Protein AF-A0A8X6RRA2-F1 (afdb_monomer)

Nearest PDB structures (foldseek):
  2ly2-assembly1_A  TM=4.511E-01  e=9.198E+00  Mus musculus

Foldseek 3Di:
DDDDPCDDPPDQPPPVPDPPPPPDDDDPPPPPDDPDDDDDDPDDPVLLVVLQVVCVVPVPDQLVNSQVVSCVVPVDHDDSVSSVVSCVVVVHDDDDDDDDDDDDPVNVVVVSVVCVVCVPPDPVNVVVVVVVVVPDDDDDDDDDDDD

Solvent-accessible surface area (backbone atoms only — not comparable to full-atom values): 10045 Å² total; per-residue (Å²): 141,81,80,89,81,79,76,73,99,77,82,85,84,51,92,86,79,61,84,77,82,86,70,90,82,69,87,77,66,81,72,74,69,74,90,70,95,66,83,78,72,91,68,51,77,66,54,48,50,49,56,43,49,56,40,64,78,39,77,84,62,47,48,57,57,51,29,54,54,42,25,74,74,67,75,47,90,57,56,45,71,56,45,49,51,49,30,46,74,69,73,48,73,94,76,83,82,83,89,70,84,85,74,53,73,68,57,52,52,52,52,53,51,51,51,62,78,49,66,81,60,48,75,67,53,52,50,50,58,53,57,62,70,67,74,70,82,85,89,81,96,81,88,86,83,85,128

Organism: Trichonephila clavipes (NCBI:txid2585209)

Structure (mmCIF, N/CA/C/O backbone):
data_AF-A0A8X6RRA2-F1
#
_entry.id   AF-A0A8X6RRA2-F1
#
loop_
_atom_site.group_PDB
_atom_site.id
_atom_site.type_symbol
_atom_site.label_atom_id
_atom_site.label_alt_id
_atom_site.label_comp_id
_atom_site.label_asym_id
_atom_site.label_entity_id
_atom_site.label_seq_id
_atom_site.pdbx_PDB_ins_code
_atom_site.Cartn_x
_atom_site.Cartn_y
_atom_site.Cartn_z
_atom_site.occupancy
_atom_site.B_iso_or_equiv
_atom_site.auth_seq_id
_atom_site.auth_comp_id
_atom_site.auth_asym_id
_atom_site.auth_atom_id
_atom_site.pdbx_PDB_model_num
ATOM 1 N N . MET A 1 1 ? -4.719 -26.609 -39.376 1.00 29.41 1 MET A N 1
ATOM 2 C CA . MET A 1 1 ? -3.386 -27.203 -39.524 1.00 29.41 1 MET A CA 1
ATOM 3 C C . MET A 1 1 ? -2.403 -26.055 -39.668 1.00 29.41 1 MET A C 1
ATOM 5 O O . MET A 1 1 ? -2.374 -25.460 -40.732 1.00 29.41 1 MET A O 1
ATOM 9 N N . ASP A 1 2 ? -1.709 -25.557 -38.656 1.00 27.11 2 ASP A N 1
ATOM 10 C CA . ASP A 1 2 ? -1.641 -25.881 -37.235 1.00 27.11 2 ASP A CA 1
ATOM 11 C C . ASP A 1 2 ? -1.149 -24.632 -36.486 1.00 27.11 2 ASP A C 1
ATOM 13 O O . ASP A 1 2 ? -0.381 -23.835 -37.021 1.00 27.11 2 ASP A O 1
ATOM 17 N N . GLU A 1 3 ? -1.651 -24.510 -35.260 1.00 33.03 3 GLU A N 1
ATOM 18 C CA . GLU A 1 3 ? -1.027 -23.876 -34.096 1.00 33.03 3 GLU A CA 1
ATOM 19 C C . GLU A 1 3 ? -0.750 -22.361 -34.112 1.00 33.03 3 GLU A C 1
ATOM 21 O O . GLU A 1 3 ? 0.357 -21.866 -34.329 1.00 33.03 3 GLU A O 1
ATOM 26 N N . GLU A 1 4 ? -1.796 -21.617 -33.733 1.00 32.62 4 GLU A N 1
ATOM 27 C CA . GLU A 1 4 ? -1.675 -20.329 -33.054 1.00 32.62 4 GLU A CA 1
ATOM 28 C C . GLU A 1 4 ? -0.715 -20.421 -31.850 1.00 32.62 4 GLU A C 1
ATOM 30 O O . GLU A 1 4 ? -1.103 -20.806 -30.749 1.00 32.62 4 GLU A O 1
ATOM 35 N N . ALA A 1 5 ? 0.517 -19.949 -32.014 1.00 36.66 5 ALA A N 1
ATOM 36 C CA . ALA A 1 5 ? 1.316 -19.435 -30.904 1.00 36.66 5 ALA A CA 1
ATOM 37 C C . ALA A 1 5 ? 1.153 -17.908 -30.830 1.00 36.66 5 ALA A C 1
ATOM 39 O O . ALA A 1 5 ? 2.099 -17.141 -31.001 1.00 36.66 5 ALA A O 1
ATOM 40 N N . ASN A 1 6 ? -0.084 -17.453 -30.608 1.00 31.33 6 ASN A N 1
ATOM 41 C CA . ASN A 1 6 ? -0.396 -16.055 -30.322 1.00 31.33 6 ASN A CA 1
ATOM 42 C C . ASN A 1 6 ? 0.028 -15.733 -28.879 1.00 31.33 6 ASN A C 1
ATOM 44 O O . ASN A 1 6 ? -0.781 -15.758 -27.950 1.00 31.33 6 ASN A O 1
ATOM 48 N N . PHE A 1 7 ? 1.321 -15.480 -28.674 1.00 33.88 7 PHE A N 1
ATOM 49 C CA . PHE A 1 7 ? 1.826 -14.958 -27.408 1.00 33.88 7 PHE A CA 1
ATOM 50 C C . PHE A 1 7 ? 1.385 -13.490 -27.255 1.00 33.88 7 PHE A C 1
ATOM 52 O O . PHE A 1 7 ? 1.768 -12.645 -28.068 1.00 33.88 7 PHE A O 1
ATOM 59 N N . PRO A 1 8 ? 0.581 -13.147 -26.233 1.00 33.59 8 PRO A N 1
ATOM 60 C CA . PRO A 1 8 ? 0.014 -11.815 -26.111 1.00 33.59 8 PRO A CA 1
ATOM 61 C C . PRO A 1 8 ? 1.075 -10.784 -25.710 1.00 33.59 8 PRO A C 1
ATOM 63 O O . PRO A 1 8 ? 1.991 -11.056 -24.934 1.00 33.59 8 PRO A O 1
ATOM 66 N N . ILE A 1 9 ? 0.869 -9.561 -26.206 1.00 33.84 9 ILE A N 1
ATOM 67 C CA . ILE A 1 9 ? 1.648 -8.315 -26.060 1.00 33.84 9 ILE A CA 1
ATOM 68 C C . ILE A 1 9 ? 1.672 -7.805 -24.593 1.00 33.84 9 ILE A C 1
ATOM 70 O O . ILE A 1 9 ? 1.383 -6.653 -24.284 1.00 33.84 9 ILE A O 1
ATOM 74 N N . ALA A 1 10 ? 2.003 -8.663 -23.629 1.00 29.88 10 ALA A N 1
ATOM 75 C CA . ALA A 1 10 ? 1.914 -8.381 -22.196 1.00 29.88 10 ALA A CA 1
ATOM 76 C C . ALA A 1 10 ? 3.208 -8.732 -21.446 1.00 29.88 10 ALA A C 1
ATOM 78 O O . ALA A 1 10 ? 3.167 -9.308 -20.365 1.00 29.88 10 ALA A O 1
ATOM 79 N N . ALA A 1 11 ? 4.369 -8.359 -21.986 1.00 31.20 11 ALA A N 1
ATOM 80 C CA . ALA A 1 11 ? 5.654 -8.607 -21.322 1.00 31.20 11 ALA A CA 1
ATOM 81 C C . ALA A 1 11 ? 6.535 -7.357 -21.147 1.00 31.20 11 ALA A C 1
ATOM 83 O O . ALA A 1 11 ? 7.734 -7.482 -20.924 1.00 31.20 11 ALA A O 1
ATOM 84 N N . SER A 1 12 ? 5.972 -6.137 -21.187 1.00 34.25 12 SER A N 1
ATOM 85 C CA . SER A 1 12 ? 6.768 -4.902 -21.020 1.00 34.25 12 SER A CA 1
ATOM 86 C C . SER A 1 12 ? 6.337 -3.965 -19.879 1.00 34.25 12 SER A C 1
ATOM 88 O O . SER A 1 12 ? 6.685 -2.783 -19.892 1.00 34.25 12 SER A O 1
ATOM 90 N N . VAL A 1 13 ? 5.610 -4.454 -18.863 1.00 39.44 13 VAL A N 1
ATOM 91 C CA . VAL A 1 13 ? 5.315 -3.664 -17.639 1.00 39.44 13 VAL A CA 1
ATOM 92 C C . VAL A 1 13 ? 5.439 -4.476 -16.335 1.00 39.44 13 VAL A C 1
ATOM 94 O O . VAL A 1 13 ? 5.082 -3.993 -15.263 1.00 39.44 13 VAL A O 1
ATOM 97 N N . LEU A 1 14 ? 5.936 -5.717 -16.373 1.00 36.91 14 LEU A N 1
ATOM 98 C CA . LEU A 1 14 ? 5.681 -6.676 -15.287 1.00 36.91 14 LEU A CA 1
ATOM 99 C C . LEU A 1 14 ? 6.918 -7.406 -14.755 1.00 36.91 14 LEU A C 1
ATOM 101 O O . LEU A 1 14 ? 6.815 -8.539 -14.318 1.00 36.91 14 LEU A O 1
ATOM 105 N N . TRP A 1 15 ? 8.053 -6.719 -14.642 1.00 37.44 15 TRP A N 1
ATOM 106 C CA . TRP A 1 15 ? 9.180 -7.202 -13.826 1.00 37.44 15 TRP A CA 1
ATOM 107 C C . TRP A 1 15 ? 9.454 -6.312 -12.614 1.00 37.44 15 TRP A C 1
ATOM 109 O O . TRP A 1 15 ? 10.585 -5.968 -12.302 1.00 37.44 15 TRP A O 1
ATOM 119 N N . ASN A 1 16 ? 8.371 -5.915 -11.937 1.00 39.22 16 ASN A N 1
ATOM 120 C CA . ASN A 1 16 ? 8.370 -5.573 -10.507 1.00 39.22 16 ASN A CA 1
ATOM 121 C C . ASN A 1 16 ? 6.987 -5.761 -9.846 1.00 39.22 16 ASN A C 1
ATOM 123 O O . ASN A 1 16 ? 6.696 -5.142 -8.826 1.00 39.22 16 ASN A O 1
ATOM 127 N N . ASN A 1 17 ? 6.115 -6.601 -10.424 1.00 38.16 17 ASN A N 1
ATOM 128 C CA . ASN A 1 17 ? 4.824 -6.968 -9.821 1.00 38.16 17 ASN A CA 1
ATOM 129 C C . ASN A 1 17 ? 4.216 -8.297 -10.325 1.00 38.16 17 ASN A C 1
ATOM 131 O O . ASN A 1 17 ? 3.062 -8.565 -10.006 1.00 38.16 17 ASN A O 1
ATOM 135 N N . LEU A 1 18 ? 4.954 -9.153 -11.042 1.00 37.53 18 LEU A N 1
ATOM 136 C CA . LEU A 1 18 ? 4.553 -10.548 -11.254 1.00 37.53 18 LEU A CA 1
ATOM 137 C C . LEU A 1 18 ? 5.706 -11.494 -10.947 1.00 37.53 18 LEU A C 1
ATOM 139 O O . LEU A 1 18 ? 6.446 -11.932 -11.813 1.00 37.53 18 LEU A O 1
ATOM 143 N N . TYR A 1 19 ? 5.801 -11.825 -9.670 1.00 32.50 19 TYR A N 1
ATOM 144 C CA . TYR A 1 19 ? 5.922 -13.221 -9.292 1.00 32.50 19 TYR A CA 1
ATOM 145 C C . TYR A 1 19 ? 4.717 -13.478 -8.383 1.00 32.50 19 TYR A C 1
ATOM 147 O O . TYR A 1 19 ? 4.720 -13.205 -7.180 1.00 32.50 19 TYR A O 1
ATOM 155 N N . ILE A 1 20 ? 3.597 -13.776 -9.043 1.00 41.09 20 ILE A N 1
ATOM 156 C CA . ILE A 1 20 ? 2.451 -14.431 -8.428 1.00 41.09 20 ILE A CA 1
ATOM 157 C C . ILE A 1 20 ? 2.890 -15.891 -8.341 1.00 41.09 20 ILE A C 1
ATOM 159 O O . ILE A 1 20 ? 2.854 -16.593 -9.345 1.00 41.09 20 ILE A O 1
ATOM 163 N N . ASP A 1 21 ? 3.362 -16.327 -7.174 1.00 32.97 21 ASP A N 1
ATOM 164 C CA . ASP A 1 21 ? 3.320 -17.751 -6.855 1.00 32.97 21 ASP A CA 1
ATOM 165 C C . ASP A 1 21 ? 1.846 -18.133 -6.708 1.00 32.97 21 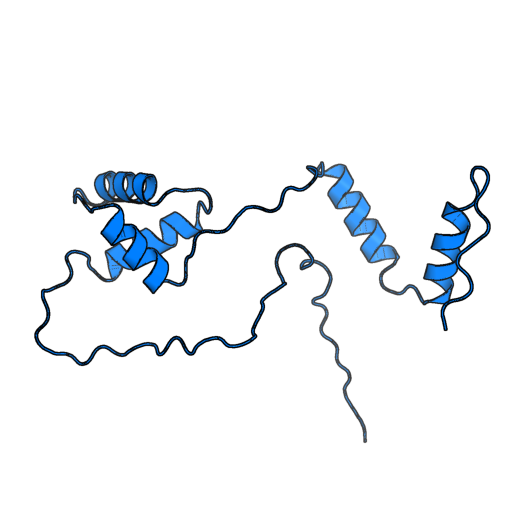ASP A C 1
ATOM 167 O O . ASP A 1 21 ? 1.255 -17.978 -5.638 1.00 32.97 21 ASP A O 1
ATOM 171 N N . ASP A 1 22 ? 1.258 -18.622 -7.795 1.00 39.34 22 ASP A N 1
ATOM 172 C CA . ASP A 1 22 ? 0.227 -19.647 -7.717 1.00 39.34 22 ASP A CA 1
ATOM 173 C C . ASP A 1 22 ? 0.939 -21.007 -7.667 1.00 39.34 22 ASP A C 1
ATOM 175 O O . ASP A 1 22 ? 1.020 -21.736 -8.650 1.00 39.34 22 ASP A O 1
ATOM 179 N N . VAL A 1 23 ? 1.458 -21.356 -6.486 1.00 36.81 23 VAL A N 1
ATOM 180 C CA . VAL A 1 23 ? 1.606 -22.754 -6.064 1.00 36.81 23 VAL A CA 1
ATOM 181 C C . VAL A 1 23 ? 0.906 -22.898 -4.715 1.00 36.81 23 VAL A C 1
ATOM 183 O O . VAL A 1 23 ? 1.416 -22.554 -3.651 1.00 36.81 23 VAL A O 1
ATOM 186 N N . LEU A 1 24 ? -0.339 -23.349 -4.830 1.00 45.88 24 LEU A N 1
ATOM 187 C CA . LEU A 1 24 ? -1.236 -23.919 -3.829 1.00 45.88 24 LEU A CA 1
ATOM 188 C C . LEU A 1 24 ? -0.580 -24.348 -2.501 1.00 45.88 24 LEU A C 1
ATOM 190 O O . LEU A 1 24 ? -0.003 -25.427 -2.404 1.00 45.88 24 LEU A O 1
ATOM 194 N N . CYS A 1 25 ? -0.822 -23.577 -1.438 1.00 34.06 25 CYS A N 1
ATOM 195 C CA . CYS A 1 25 ? -0.992 -24.101 -0.079 1.00 34.06 25 CYS A CA 1
ATOM 196 C C . CYS A 1 25 ? -1.697 -23.040 0.793 1.00 34.06 25 CYS A C 1
ATOM 198 O O . CYS A 1 25 ? -1.097 -22.054 1.204 1.00 34.06 25 CYS A O 1
ATOM 200 N N . GLY A 1 26 ? -2.990 -23.106 1.081 1.00 29.81 26 GLY A N 1
ATOM 201 C CA . GLY A 1 26 ? -4.001 -24.061 0.668 1.00 29.81 26 GLY A CA 1
ATOM 202 C C . GLY A 1 26 ? -5.249 -23.320 0.217 1.00 29.81 26 GLY A C 1
ATOM 203 O O . GLY A 1 26 ? -5.333 -22.095 0.326 1.00 29.81 26 GLY A O 1
ATOM 204 N N . ALA A 1 27 ? -6.203 -24.076 -0.315 1.00 37.12 27 ALA A N 1
ATOM 205 C CA . ALA A 1 27 ? -7.525 -23.592 -0.659 1.00 37.12 27 ALA A CA 1
ATOM 206 C C . ALA A 1 27 ? -8.028 -22.624 0.422 1.00 37.12 27 ALA A C 1
ATOM 208 O O . ALA A 1 27 ? -8.413 -23.034 1.517 1.00 37.12 27 ALA A O 1
ATOM 209 N N . ALA A 1 28 ? -8.045 -21.327 0.110 1.00 41.34 28 ALA A N 1
ATOM 210 C CA . ALA A 1 28 ? -8.961 -20.426 0.768 1.00 41.34 28 ALA A CA 1
ATOM 211 C C . ALA A 1 28 ? -10.330 -20.858 0.260 1.00 41.34 28 ALA A C 1
ATOM 213 O O . ALA A 1 28 ? -10.878 -20.291 -0.684 1.00 41.34 28 ALA A O 1
ATOM 214 N N . THR A 1 29 ? -10.876 -21.911 0.869 1.00 43.19 29 THR A N 1
ATOM 215 C CA . THR A 1 29 ? -12.313 -22.054 0.943 1.00 43.19 29 THR A CA 1
ATOM 216 C C . THR A 1 29 ? -12.792 -20.673 1.358 1.00 43.19 29 THR A C 1
ATOM 218 O O . THR A 1 29 ? -12.491 -20.205 2.461 1.00 43.19 29 THR A O 1
ATOM 221 N N . LEU A 1 30 ? -13.481 -19.974 0.452 1.00 44.84 30 LEU A N 1
ATOM 222 C CA . LEU A 1 30 ? -14.498 -19.019 0.849 1.00 44.84 30 LEU A CA 1
ATOM 223 C C . LEU A 1 30 ? -15.421 -19.850 1.729 1.00 44.84 30 LEU A C 1
ATOM 225 O O . LEU A 1 30 ? -16.357 -20.474 1.237 1.00 44.84 30 LEU A O 1
ATOM 229 N N . GLU A 1 31 ? -15.074 -19.980 3.010 1.00 42.72 31 GLU A N 1
ATOM 230 C CA . GLU A 1 31 ? -15.903 -20.635 3.992 1.00 42.72 31 GLU A CA 1
ATOM 231 C C . GLU A 1 31 ? -17.144 -19.766 4.020 1.00 42.72 31 GLU A C 1
ATOM 233 O O . GLU A 1 31 ? -17.203 -18.713 4.666 1.00 42.72 31 GLU A O 1
ATOM 238 N N . ARG A 1 32 ? -18.130 -20.173 3.223 1.00 52.09 32 ARG A N 1
ATOM 239 C CA . ARG A 1 32 ? -19.488 -19.697 3.320 1.00 52.09 32 ARG A CA 1
ATOM 240 C C . ARG A 1 32 ? -19.904 -20.134 4.711 1.00 52.09 32 ARG A C 1
ATOM 242 O O . ARG A 1 32 ? -20.295 -21.279 4.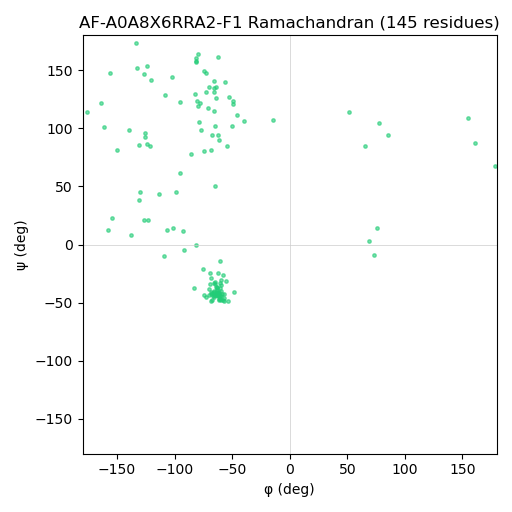921 1.00 52.09 32 ARG A O 1
ATOM 249 N N . ARG A 1 33 ? -19.668 -19.247 5.683 1.00 54.78 33 ARG A N 1
ATOM 250 C CA . ARG A 1 33 ? -19.970 -19.494 7.087 1.00 54.78 33 ARG A CA 1
ATOM 251 C C . ARG A 1 33 ? -21.394 -20.006 7.133 1.00 54.78 33 ARG A C 1
ATOM 253 O O . ARG A 1 33 ? -22.308 -19.322 6.666 1.00 54.78 33 ARG A O 1
ATOM 260 N N . ARG A 1 34 ? -21.558 -21.211 7.675 1.00 61.62 34 ARG A N 1
ATOM 261 C CA . ARG A 1 34 ? -22.872 -21.729 8.037 1.00 61.62 34 ARG A CA 1
ATOM 262 C C . ARG A 1 34 ? -23.556 -20.634 8.858 1.00 61.62 34 ARG A C 1
ATOM 264 O O . ARG A 1 34 ? -22.963 -20.119 9.808 1.00 61.62 34 ARG A O 1
ATOM 271 N N . HIS A 1 35 ? -24.733 -20.199 8.418 1.00 57.94 35 HIS A N 1
ATOM 272 C CA . HIS A 1 35 ? -25.526 -19.225 9.159 1.00 57.94 35 HIS A CA 1
ATOM 273 C C . HIS A 1 35 ? -25.935 -19.901 10.471 1.00 57.9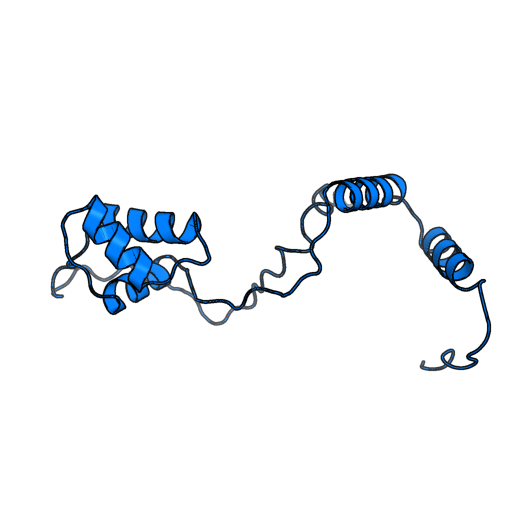4 35 HIS A C 1
ATOM 275 O O . HIS A 1 35 ? -26.790 -20.776 10.463 1.00 57.94 35 HIS A O 1
ATOM 281 N N . GLY A 1 36 ? -25.262 -19.579 11.579 1.00 62.47 36 GLY A N 1
ATOM 282 C CA . GLY A 1 36 ? -25.552 -20.229 12.856 1.00 62.47 36 GLY A CA 1
ATOM 283 C C . GLY A 1 36 ? -24.762 -19.683 14.045 1.00 62.47 36 GLY A C 1
ATOM 284 O O . GLY A 1 36 ? -23.544 -19.828 14.116 1.00 62.47 36 GLY A O 1
ATOM 285 N N . GLY A 1 37 ? -25.484 -19.056 14.979 1.00 63.66 37 GLY A N 1
ATOM 286 C CA . GLY A 1 37 ? -25.231 -19.057 16.430 1.00 63.66 37 GLY A CA 1
ATOM 287 C C . GLY A 1 37 ? -24.068 -18.247 17.019 1.00 63.66 37 GLY A C 1
ATOM 288 O O . GLY A 1 37 ? -23.968 -18.151 18.237 1.00 63.66 37 GLY A O 1
ATOM 289 N N . GLY A 1 38 ? -23.172 -17.675 16.214 1.00 73.94 38 GLY A N 1
ATOM 290 C CA . GLY A 1 38 ? -22.015 -16.933 16.732 1.00 73.94 38 GLY A CA 1
ATOM 291 C C . GLY 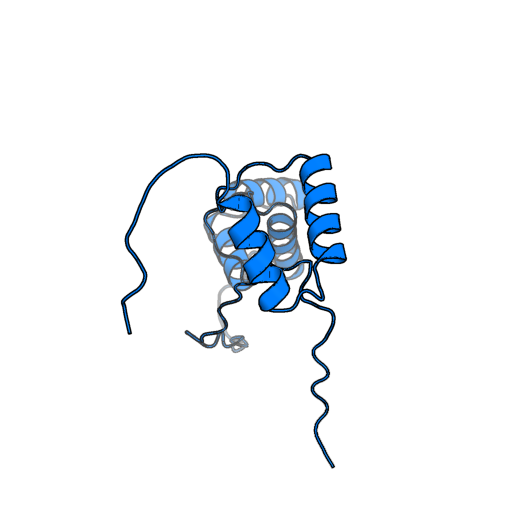A 1 38 ? -22.318 -15.490 17.159 1.00 73.94 38 GLY A C 1
ATOM 292 O O . GLY A 1 38 ? -23.235 -14.852 16.645 1.00 73.94 38 GLY A O 1
ATOM 293 N N . ARG A 1 39 ? -21.472 -14.924 18.036 1.00 78.94 39 ARG A N 1
ATOM 294 C CA . ARG A 1 39 ? -21.502 -13.490 18.381 1.00 78.94 39 ARG A CA 1
ATOM 295 C C . ARG A 1 39 ? -21.455 -12.633 17.113 1.00 78.94 39 ARG A C 1
ATOM 297 O O . ARG A 1 39 ? -20.537 -12.771 16.296 1.00 78.94 39 ARG A O 1
ATOM 304 N N . VAL A 1 40 ? -22.419 -11.720 16.992 1.00 82.69 40 VAL A N 1
ATOM 305 C CA . VAL A 1 40 ? -22.523 -10.787 15.864 1.00 82.69 40 VAL A CA 1
ATOM 306 C C . VAL A 1 40 ? -21.231 -9.980 15.728 1.00 82.69 40 VAL A C 1
ATOM 308 O O . VAL A 1 40 ? -20.590 -9.585 16.707 1.00 82.69 40 VAL A O 1
ATOM 311 N N . ARG A 1 41 ? -20.811 -9.771 14.479 1.00 85.19 41 ARG A N 1
ATOM 312 C CA . ARG A 1 41 ? -19.613 -8.997 14.157 1.00 85.19 41 ARG A CA 1
ATOM 313 C C . ARG A 1 41 ? -19.803 -7.547 14.589 1.00 85.19 41 ARG A C 1
ATOM 315 O O . ARG A 1 41 ? -20.816 -6.938 14.285 1.00 85.19 41 ARG A O 1
ATOM 322 N N . SER A 1 42 ? -18.779 -6.984 15.228 1.00 85.75 42 SER A N 1
ATOM 323 C CA . SER A 1 42 ? -18.780 -5.557 15.557 1.00 85.75 42 SER A CA 1
ATOM 324 C C . SER A 1 42 ? -18.753 -4.687 14.297 1.00 85.75 42 SER A C 1
ATOM 326 O O . SER A 1 42 ? -19.354 -3.625 14.306 1.00 85.75 42 SER A O 1
ATOM 328 N N . THR A 1 43 ? -18.108 -5.124 13.211 1.00 89.56 43 THR A N 1
ATOM 329 C CA . THR A 1 43 ? -18.048 -4.341 11.966 1.00 89.56 43 THR A CA 1
ATOM 330 C C . THR A 1 43 ? -19.013 -4.843 10.898 1.00 89.56 43 THR A C 1
ATOM 332 O O . THR A 1 43 ? -19.231 -6.057 10.774 1.00 89.56 43 THR A O 1
ATOM 335 N N . THR A 1 44 ? -19.570 -3.906 10.129 1.00 91.94 44 THR A N 1
ATOM 336 C CA . THR A 1 44 ? -20.463 -4.178 8.992 1.00 91.94 44 THR A CA 1
ATOM 337 C C . THR A 1 44 ? -19.668 -4.546 7.728 1.00 91.94 44 THR A C 1
ATOM 339 O O . THR A 1 44 ? -18.482 -4.228 7.622 1.00 91.94 44 THR A O 1
ATOM 342 N N . PRO A 1 45 ? -20.280 -5.201 6.723 1.00 91.00 45 PRO A N 1
ATOM 343 C CA . PRO A 1 45 ? -19.596 -5.496 5.460 1.00 91.00 45 PRO A CA 1
ATOM 344 C C . PRO A 1 45 ? -19.105 -4.245 4.707 1.00 91.00 45 PRO A C 1
ATOM 346 O O . PRO A 1 45 ? -18.082 -4.301 4.023 1.00 91.00 45 PRO A O 1
ATOM 349 N N . ALA A 1 46 ? -19.806 -3.113 4.840 1.00 93.06 46 ALA A N 1
ATOM 350 C CA . ALA A 1 46 ? -19.400 -1.837 4.250 1.00 93.06 46 ALA A CA 1
ATOM 351 C C . ALA A 1 46 ? -18.157 -1.259 4.951 1.00 93.06 46 ALA A C 1
ATOM 353 O O . ALA A 1 46 ? -17.205 -0.845 4.289 1.00 93.06 46 ALA A O 1
ATOM 354 N N . GLU A 1 47 ? -18.123 -1.317 6.283 1.00 93.88 47 GLU A N 1
ATOM 355 C CA . GLU A 1 47 ? -16.956 -0.943 7.089 1.00 93.88 47 GLU A CA 1
ATOM 356 C C . GLU A 1 47 ? -15.745 -1.834 6.788 1.00 93.88 47 GLU A C 1
ATOM 358 O O . GLU A 1 47 ? -14.633 -1.340 6.610 1.00 93.88 47 GLU A O 1
ATOM 363 N N . ASP A 1 48 ? -15.952 -3.148 6.667 1.00 93.94 48 ASP A N 1
ATOM 364 C CA . ASP A 1 48 ? -14.891 -4.089 6.304 1.00 93.94 48 ASP A CA 1
ATOM 365 C C . ASP A 1 48 ? -14.292 -3.744 4.930 1.00 93.94 48 ASP A C 1
ATOM 367 O O . ASP A 1 48 ? -13.070 -3.775 4.753 1.00 93.94 48 ASP A O 1
ATOM 371 N N . ARG A 1 49 ? -15.138 -3.349 3.968 1.00 94.38 49 ARG A N 1
ATOM 372 C CA . ARG A 1 49 ? -14.698 -2.879 2.649 1.00 94.38 49 ARG A CA 1
ATOM 373 C C . ARG A 1 49 ? -13.880 -1.592 2.757 1.00 94.38 49 ARG A C 1
ATOM 375 O O . ARG A 1 49 ? -12.832 -1.506 2.122 1.00 94.38 49 ARG A O 1
ATOM 382 N N . TYR A 1 50 ? -14.307 -0.633 3.580 1.00 94.31 50 TYR A N 1
ATOM 383 C CA . TYR A 1 50 ? -13.544 0.591 3.836 1.00 94.31 50 TYR A CA 1
ATOM 384 C C . TYR A 1 50 ? -12.149 0.277 4.397 1.00 94.31 50 TYR A C 1
ATOM 386 O O . TYR A 1 50 ? -11.153 0.758 3.865 1.00 94.31 50 TYR A O 1
ATOM 394 N N . ILE A 1 51 ? -12.054 -0.600 5.403 1.00 93.81 51 ILE A N 1
ATOM 395 C CA . ILE A 1 51 ? -10.775 -1.003 6.014 1.00 93.81 51 ILE A CA 1
ATOM 396 C C . ILE A 1 51 ? -9.823 -1.587 4.957 1.00 93.81 51 ILE A C 1
ATOM 398 O O . ILE A 1 51 ? -8.646 -1.223 4.906 1.00 93.81 51 ILE A O 1
ATOM 402 N N . VAL A 1 52 ? -10.327 -2.478 4.095 1.00 94.44 52 VAL A N 1
ATOM 403 C CA . VAL A 1 52 ? -9.529 -3.102 3.027 1.00 94.44 52 VAL A CA 1
ATOM 404 C C . VAL A 1 52 ? -9.086 -2.072 1.985 1.00 94.44 52 VAL A C 1
ATOM 406 O O . VAL A 1 52 ? -7.927 -2.086 1.570 1.00 94.44 52 VAL A O 1
ATOM 409 N N . LEU A 1 53 ? -9.971 -1.164 1.568 1.00 94.12 53 LEU A N 1
ATOM 410 C CA . LEU A 1 53 ? -9.646 -0.129 0.582 1.00 94.12 53 LEU A CA 1
ATOM 411 C C . LEU A 1 53 ? -8.618 0.874 1.112 1.00 94.12 53 LEU A C 1
ATOM 413 O O . LEU A 1 53 ? -7.668 1.197 0.397 1.00 94.12 53 LEU A O 1
ATOM 417 N N . SER A 1 54 ? -8.747 1.305 2.367 1.00 92.38 54 SER A N 1
ATOM 418 C CA . SER A 1 54 ? -7.789 2.208 3.014 1.00 92.38 54 SER A CA 1
ATOM 419 C C . SER A 1 54 ? -6.382 1.604 3.048 1.00 92.38 54 SER A C 1
ATOM 421 O O . SER A 1 54 ? -5.409 2.268 2.682 1.00 92.38 54 SER A O 1
ATOM 423 N N . ALA A 1 55 ? -6.273 0.311 3.371 1.00 91.25 55 ALA A N 1
ATOM 424 C CA . ALA A 1 55 ? -4.999 -0.406 3.342 1.00 91.25 55 ALA A CA 1
ATOM 425 C C . ALA A 1 55 ? -4.451 -0.616 1.916 1.00 91.25 55 ALA A C 1
ATOM 427 O O . ALA A 1 55 ? -3.238 -0.564 1.709 1.00 91.25 55 ALA A O 1
ATOM 428 N N . LYS A 1 56 ? -5.317 -0.820 0.911 1.00 90.81 56 LYS A N 1
ATOM 429 C CA . LYS A 1 56 ? -4.899 -0.931 -0.501 1.00 90.81 56 LYS A CA 1
ATOM 430 C C . LYS A 1 56 ? -4.373 0.390 -1.057 1.00 90.81 56 LYS A C 1
ATOM 432 O O . LYS A 1 56 ? -3.375 0.372 -1.777 1.00 90.81 56 LYS A O 1
ATOM 437 N N . ARG A 1 57 ? -5.018 1.513 -0.716 1.00 91.94 57 ARG A N 1
ATOM 438 C CA . ARG A 1 57 ? -4.609 2.856 -1.154 1.00 91.94 57 ARG A CA 1
ATOM 439 C C . ARG A 1 57 ? -3.213 3.198 -0.644 1.00 91.94 57 ARG A C 1
ATOM 441 O O . ARG A 1 57 ? -2.390 3.685 -1.406 1.00 91.94 57 ARG A O 1
ATOM 448 N N . ASN A 1 58 ? -2.935 2.874 0.618 1.00 86.88 58 ASN A N 1
ATOM 449 C CA . ASN A 1 58 ? -1.643 3.120 1.244 1.00 86.88 58 ASN A CA 1
ATOM 450 C C . ASN A 1 58 ? -1.057 1.822 1.810 1.00 86.88 58 ASN A C 1
ATOM 452 O O . ASN A 1 58 ? -1.186 1.538 3.001 1.00 86.88 58 ASN A O 1
ATOM 456 N N . ARG A 1 59 ? -0.333 1.061 0.976 1.00 85.12 59 ARG A N 1
ATOM 457 C CA . ARG A 1 59 ? 0.211 -0.268 1.339 1.00 85.12 59 ARG A CA 1
ATOM 458 C C . ARG A 1 59 ? 1.188 -0.278 2.525 1.00 85.12 59 ARG A C 1
ATOM 460 O O . ARG A 1 59 ? 1.491 -1.342 3.051 1.00 85.12 59 ARG A O 1
ATOM 467 N N . ARG A 1 60 ? 1.694 0.888 2.940 1.00 85.56 60 ARG A N 1
ATOM 468 C CA . ARG A 1 60 ? 2.603 1.052 4.092 1.00 85.56 60 ARG A CA 1
ATOM 469 C C . ARG A 1 60 ? 1.874 1.333 5.411 1.00 85.56 60 ARG A C 1
ATOM 471 O O . ARG A 1 60 ? 2.528 1.428 6.444 1.00 85.56 60 ARG A O 1
ATOM 478 N N . THR A 1 61 ? 0.552 1.503 5.384 1.00 87.81 61 THR A N 1
ATOM 479 C CA . THR A 1 61 ? -0.220 1.811 6.593 1.00 87.81 61 THR A CA 1
ATOM 480 C C . THR A 1 61 ? -0.271 0.620 7.537 1.00 87.81 61 THR A C 1
ATOM 482 O O . THR A 1 61 ? -0.489 -0.524 7.140 1.00 87.81 61 THR A O 1
ATOM 485 N N . THR A 1 62 ? -0.065 0.890 8.823 1.00 89.88 62 THR A N 1
ATOM 486 C CA . THR A 1 62 ? -0.155 -0.138 9.859 1.00 89.88 62 THR A CA 1
ATOM 487 C C . THR A 1 62 ? -1.608 -0.377 10.260 1.00 89.88 62 THR A C 1
ATOM 489 O O . THR A 1 62 ? -2.457 0.508 10.164 1.00 89.88 62 THR A O 1
ATOM 492 N N . ALA A 1 63 ? -1.902 -1.559 10.805 1.00 91.06 63 ALA A N 1
ATOM 493 C CA . ALA A 1 63 ? -3.242 -1.869 11.311 1.00 91.06 63 ALA A CA 1
ATOM 494 C C . ALA A 1 63 ? -3.723 -0.892 12.406 1.00 91.06 63 ALA A C 1
ATOM 496 O O . ALA A 1 63 ? -4.925 -0.705 12.563 1.00 91.06 63 ALA A O 1
ATOM 497 N N . GLN A 1 64 ? -2.804 -0.266 13.152 1.00 92.25 64 GLN A N 1
ATOM 498 C CA . GLN A 1 64 ? -3.150 0.761 14.137 1.00 92.25 64 GLN A CA 1
ATOM 499 C C . GLN A 1 64 ? -3.528 2.083 13.462 1.00 92.25 64 GLN A C 1
ATOM 501 O O . GLN A 1 64 ? -4.526 2.691 13.827 1.00 92.25 64 GLN A O 1
ATOM 506 N N . GLN A 1 65 ? -2.776 2.504 12.443 1.00 93.19 65 GLN A N 1
ATOM 507 C CA . GLN A 1 65 ? -3.109 3.699 11.664 1.00 93.19 65 GLN A CA 1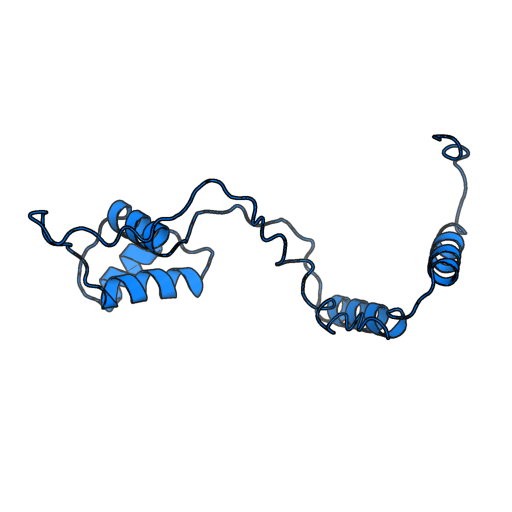
ATOM 508 C C . GLN A 1 65 ? -4.459 3.543 10.962 1.00 93.19 65 GLN A C 1
ATOM 510 O O . GLN A 1 65 ? -5.267 4.464 10.990 1.00 93.19 65 GLN A O 1
ATOM 515 N N . VAL A 1 66 ? -4.738 2.360 10.409 1.00 92.81 66 VAL A N 1
ATOM 516 C CA . VAL A 1 66 ? -6.047 2.048 9.821 1.00 92.81 66 VAL A CA 1
ATOM 517 C C . VAL A 1 66 ? -7.156 2.086 10.879 1.00 92.81 66 VAL A C 1
ATOM 519 O O . VAL A 1 66 ? -8.231 2.599 10.596 1.00 92.81 66 VAL A O 1
ATOM 522 N N . ALA A 1 67 ? -6.910 1.610 12.106 1.00 94.12 67 ALA A N 1
ATOM 523 C CA . ALA A 1 67 ? -7.880 1.725 13.200 1.00 94.12 67 ALA A CA 1
ATOM 524 C C . ALA A 1 67 ? -8.170 3.191 13.571 1.00 94.12 67 ALA A C 1
ATOM 526 O O . ALA A 1 67 ? -9.325 3.551 13.775 1.00 94.12 67 ALA A O 1
ATOM 527 N N . ASN A 1 68 ? -7.141 4.041 13.608 1.00 94.56 68 ASN A N 1
ATOM 528 C CA . ASN A 1 68 ? -7.292 5.468 13.900 1.00 94.56 68 ASN A CA 1
ATOM 529 C C . ASN A 1 68 ? -8.038 6.202 12.769 1.00 94.56 68 ASN A C 1
ATOM 531 O O . ASN A 1 68 ? -8.929 7.001 13.038 1.00 94.56 68 ASN A O 1
ATOM 535 N N . GLN A 1 69 ? -7.723 5.896 11.505 1.00 93.62 69 GLN A N 1
ATOM 536 C CA . GLN A 1 69 ? -8.445 6.425 10.339 1.00 93.62 69 GLN A CA 1
ATOM 537 C C . GLN A 1 69 ? -9.912 5.985 10.343 1.00 93.62 69 GLN A C 1
ATOM 539 O O . GLN A 1 69 ? -10.804 6.784 10.077 1.00 93.62 69 GLN A O 1
ATOM 544 N N . PHE A 1 70 ? -10.164 4.723 10.694 1.00 93.94 70 PHE A N 1
ATOM 545 C CA . PHE A 1 70 ? -11.512 4.190 10.834 1.00 93.94 70 PHE A CA 1
ATOM 546 C C . PHE A 1 70 ? -12.297 4.897 11.941 1.00 93.94 70 PHE A C 1
ATOM 548 O O . PHE A 1 70 ? -13.453 5.253 11.730 1.00 93.94 70 PHE A O 1
ATOM 555 N N . LEU A 1 71 ? -11.671 5.136 13.095 1.00 95.50 71 LEU A N 1
ATOM 556 C CA . LEU A 1 71 ? -12.284 5.889 14.186 1.00 95.50 71 LEU A CA 1
ATOM 557 C C . LEU A 1 71 ? -12.656 7.308 13.739 1.00 95.50 71 LEU A C 1
ATOM 559 O O . LEU A 1 71 ? -13.771 7.741 14.000 1.00 95.50 71 LEU A O 1
ATOM 563 N N . ALA A 1 72 ? -11.767 7.996 13.020 1.00 93.62 72 ALA A N 1
ATOM 564 C CA . ALA A 1 72 ? -12.037 9.337 12.505 1.00 93.62 72 ALA A CA 1
ATOM 565 C C . ALA A 1 72 ? -13.184 9.365 11.476 1.00 93.62 72 ALA A C 1
ATOM 567 O O . ALA A 1 72 ? -13.960 10.312 11.455 1.00 93.62 72 ALA A O 1
ATOM 568 N N . ALA A 1 73 ? -13.307 8.333 10.636 1.00 92.38 73 ALA A N 1
ATOM 569 C CA . ALA A 1 73 ? -14.329 8.276 9.590 1.00 92.38 73 ALA A CA 1
ATOM 570 C C . ALA A 1 73 ? -15.698 7.779 10.084 1.00 92.38 73 ALA A C 1
ATOM 572 O O . ALA A 1 73 ? -16.729 8.244 9.610 1.00 92.38 73 ALA A O 1
ATOM 573 N N . SER A 1 74 ? -15.716 6.807 10.999 1.00 90.00 74 SER A N 1
ATOM 574 C CA . SER A 1 74 ? -16.936 6.111 11.433 1.00 90.00 74 SER A CA 1
ATOM 575 C C . SER A 1 74 ? -17.368 6.463 12.860 1.00 90.00 74 SER A C 1
ATOM 577 O O . SER A 1 74 ? -18.422 6.002 13.293 1.00 90.00 74 SER A O 1
ATOM 579 N N . GLY A 1 75 ? -16.543 7.178 13.632 1.00 91.75 75 GLY A N 1
ATOM 580 C CA . GLY A 1 75 ? -16.784 7.470 15.053 1.00 91.75 75 GLY A CA 1
ATOM 581 C C . GLY A 1 75 ? -16.689 6.250 15.979 1.00 91.75 75 GLY A C 1
ATOM 582 O O . GLY A 1 75 ? -16.924 6.354 17.179 1.00 91.75 75 GLY A O 1
ATOM 583 N N . LYS A 1 76 ? -16.338 5.075 15.444 1.00 91.88 76 LYS A N 1
ATOM 584 C CA . LYS A 1 76 ? -16.346 3.805 16.171 1.00 91.88 76 LYS A CA 1
ATOM 585 C C . LYS A 1 76 ? -14.938 3.314 16.469 1.00 91.88 76 LYS A C 1
ATOM 587 O O . LYS A 1 76 ? -14.115 3.145 15.571 1.00 91.88 76 LYS A O 1
ATOM 592 N N . GLN A 1 77 ? -14.684 2.987 17.734 1.00 91.88 77 GLN A N 1
ATOM 593 C CA . GLN A 1 77 ? -13.406 2.416 18.139 1.00 91.88 77 GLN A CA 1
ATOM 594 C C . GLN A 1 77 ? -13.334 0.927 17.784 1.00 91.88 77 GLN A C 1
ATOM 596 O O . GLN A 1 77 ? -14.121 0.108 18.263 1.00 91.88 77 GLN A O 1
ATOM 601 N N . ILE A 1 78 ? -12.333 0.556 16.983 1.00 93.00 78 ILE A N 1
ATOM 602 C CA . ILE A 1 78 ? -12.013 -0.840 16.676 1.00 93.00 78 ILE A CA 1
ATOM 603 C C . ILE A 1 78 ? -10.593 -1.174 17.117 1.00 93.00 78 ILE A C 1
ATOM 605 O O . ILE A 1 78 ? -9.664 -0.385 16.976 1.00 93.00 78 ILE A O 1
ATOM 609 N N . SER A 1 79 ? -10.406 -2.379 17.651 1.00 93.38 79 SER A N 1
ATOM 610 C CA . SER A 1 79 ? -9.078 -2.828 18.066 1.00 93.38 79 SER A CA 1
ATOM 611 C C . SER A 1 79 ? -8.201 -3.186 16.864 1.00 93.38 79 SER A C 1
ATOM 613 O O . SER A 1 79 ? -8.677 -3.750 15.872 1.00 93.38 79 SER A O 1
ATOM 615 N N . ARG A 1 80 ? -6.881 -2.990 17.001 1.00 94.19 80 ARG A N 1
ATOM 616 C CA . ARG A 1 80 ? -5.865 -3.429 16.022 1.00 94.19 80 ARG A CA 1
ATOM 617 C C . ARG A 1 80 ? -6.048 -4.888 15.591 1.00 94.19 80 ARG A C 1
ATOM 619 O O . ARG A 1 80 ? -5.904 -5.217 14.415 1.00 94.19 80 ARG A O 1
ATOM 626 N N . LYS A 1 81 ? -6.383 -5.777 16.537 1.00 93.62 81 LYS A N 1
ATOM 627 C CA . LYS A 1 81 ? -6.621 -7.207 16.267 1.00 93.62 81 LYS A CA 1
ATOM 628 C C . LYS A 1 81 ? -7.812 -7.420 15.327 1.00 93.62 81 LYS A C 1
ATOM 630 O O . LYS A 1 81 ? -7.763 -8.311 14.484 1.00 93.62 81 LYS A O 1
ATOM 635 N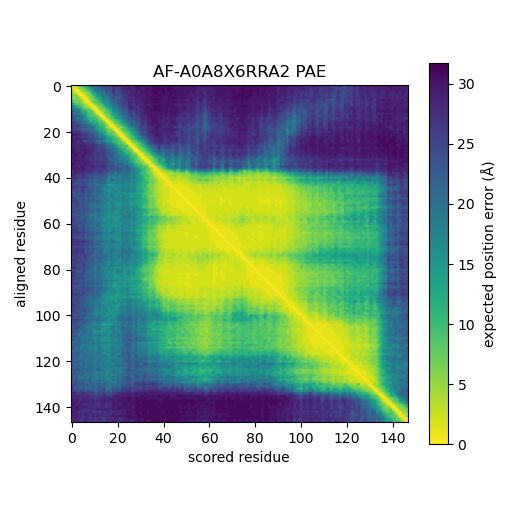 N . THR A 1 82 ? -8.864 -6.611 15.453 1.00 92.94 82 THR A N 1
ATOM 636 C CA . THR A 1 82 ? -10.042 -6.678 14.576 1.00 92.94 82 THR A CA 1
ATOM 637 C C . THR A 1 82 ? -9.682 -6.241 13.166 1.00 92.94 82 THR A C 1
ATOM 639 O O . THR A 1 82 ? -9.923 -7.006 12.237 1.00 92.94 82 THR A O 1
ATOM 642 N N . VAL A 1 83 ? -8.997 -5.102 13.018 1.00 93.75 83 VAL A N 1
ATOM 643 C CA . VAL A 1 83 ? -8.474 -4.632 11.723 1.00 93.75 83 VAL A CA 1
ATOM 644 C C . VAL A 1 83 ? -7.626 -5.709 11.054 1.00 93.75 83 VAL A C 1
ATOM 646 O O . VAL A 1 83 ? -7.881 -6.070 9.912 1.00 93.75 83 VAL A O 1
ATOM 649 N N . ALA A 1 84 ? -6.682 -6.312 11.782 1.00 92.62 84 ALA A N 1
ATOM 650 C CA . ALA A 1 84 ? -5.823 -7.358 11.233 1.00 92.62 84 ALA A CA 1
ATOM 651 C C . ALA A 1 84 ? -6.609 -8.588 10.735 1.00 92.62 84 ALA A C 1
ATOM 653 O O . ALA A 1 84 ? -6.261 -9.158 9.704 1.00 92.62 84 ALA A O 1
ATOM 654 N N . ARG A 1 85 ? -7.684 -8.995 11.428 1.00 93.44 85 ARG A N 1
ATOM 655 C CA . ARG A 1 85 ? -8.567 -10.077 10.951 1.00 93.44 85 ARG A CA 1
ATOM 656 C C . ARG A 1 85 ? -9.309 -9.685 9.674 1.00 93.44 85 ARG A C 1
ATOM 658 O O . ARG A 1 85 ? -9.448 -10.528 8.797 1.00 93.44 85 ARG A O 1
ATOM 665 N N . ARG A 1 86 ? -9.774 -8.435 9.563 1.00 94.06 86 ARG A N 1
ATOM 666 C CA . ARG A 1 86 ? -10.473 -7.939 8.363 1.00 94.06 86 ARG A CA 1
ATOM 667 C C . ARG A 1 86 ? -9.547 -7.841 7.162 1.00 94.06 86 ARG A C 1
ATOM 669 O O . ARG A 1 86 ? -9.918 -8.295 6.089 1.00 94.06 86 ARG A O 1
ATOM 676 N N . LEU A 1 87 ? -8.325 -7.358 7.370 1.00 93.50 87 LEU A N 1
ATOM 677 C CA . LEU A 1 87 ? -7.297 -7.331 6.333 1.00 93.50 87 LEU A CA 1
ATOM 678 C C . LEU A 1 87 ? -6.988 -8.742 5.819 1.00 93.50 87 LEU A C 1
ATOM 680 O O . LEU A 1 87 ? -7.051 -8.958 4.614 1.00 93.50 87 LEU A O 1
ATOM 684 N N . ARG A 1 88 ? -6.783 -9.721 6.715 1.00 92.12 88 ARG A N 1
ATOM 685 C CA . ARG A 1 88 ? -6.588 -11.126 6.313 1.00 92.12 88 ARG A CA 1
ATOM 686 C C . ARG A 1 88 ? -7.800 -11.714 5.592 1.00 92.12 88 ARG A C 1
ATOM 688 O O . ARG A 1 88 ? -7.629 -12.380 4.583 1.00 92.12 88 ARG A O 1
ATOM 695 N N . GLY A 1 89 ? -9.014 -11.428 6.064 1.00 90.31 89 GLY A N 1
ATOM 696 C CA . GLY A 1 89 ? -10.245 -11.846 5.384 1.00 90.31 89 GLY A CA 1
ATOM 697 C C . GLY A 1 89 ? -10.407 -11.243 3.983 1.00 90.31 89 GLY A C 1
ATOM 698 O O . GLY A 1 89 ? -11.073 -11.834 3.145 1.00 90.31 89 GLY A O 1
ATOM 699 N N . GLY A 1 90 ? -9.779 -10.093 3.721 1.00 88.56 90 GLY A N 1
ATOM 700 C CA . GLY A 1 90 ? -9.673 -9.477 2.396 1.00 88.56 90 GLY A CA 1
ATOM 701 C C . GLY A 1 90 ? -8.414 -9.864 1.609 1.00 88.56 90 GLY A C 1
ATOM 702 O O . GLY A 1 90 ? -8.112 -9.199 0.619 1.00 88.56 90 GLY A O 1
ATOM 703 N N . GLY A 1 91 ? -7.652 -10.870 2.059 1.00 90.56 91 GLY A N 1
ATOM 704 C CA . GLY A 1 91 ? -6.435 -11.356 1.394 1.00 90.56 91 GLY A CA 1
ATOM 705 C C . GLY A 1 91 ? -5.200 -10.463 1.558 1.00 90.56 91 GLY A C 1
ATOM 706 O O . GLY A 1 91 ? -4.221 -10.622 0.833 1.00 90.56 91 GLY A O 1
ATOM 707 N N . LEU A 1 92 ? -5.219 -9.500 2.484 1.00 90.25 92 LEU A N 1
ATOM 708 C CA . LEU A 1 92 ? -4.091 -8.606 2.739 1.00 90.25 92 LEU A CA 1
ATOM 709 C C . LEU A 1 92 ? -3.232 -9.117 3.896 1.00 90.25 92 LEU A C 1
ATOM 711 O O . LEU A 1 92 ? -3.689 -9.255 5.035 1.00 90.25 92 LEU A O 1
ATOM 715 N N . TYR A 1 93 ? -1.951 -9.315 3.597 1.00 89.38 93 TYR A N 1
ATOM 716 C CA . TYR A 1 93 ? -0.929 -9.770 4.534 1.00 89.38 93 TYR A CA 1
ATOM 717 C C . TYR A 1 93 ? 0.234 -8.783 4.574 1.00 89.38 93 TYR A C 1
ATOM 719 O O . TYR A 1 93 ? 0.497 -8.064 3.608 1.00 89.38 93 TYR A O 1
ATOM 727 N N . ALA A 1 94 ? 0.939 -8.750 5.703 1.00 82.81 94 ALA A N 1
ATOM 728 C CA . ALA A 1 94 ? 2.157 -7.963 5.816 1.00 82.81 94 ALA A CA 1
ATOM 729 C C . ALA A 1 94 ? 3.234 -8.541 4.884 1.00 82.81 94 ALA A C 1
ATOM 731 O O . ALA A 1 94 ? 3.440 -9.752 4.852 1.00 82.81 94 ALA A O 1
ATOM 732 N N . ARG A 1 95 ? 3.924 -7.670 4.142 1.00 82.94 95 ARG A N 1
ATOM 733 C CA . ARG A 1 95 ? 5.066 -8.024 3.288 1.00 82.94 95 ARG A CA 1
ATOM 734 C C . ARG A 1 95 ? 6.217 -7.054 3.529 1.00 82.94 95 ARG A C 1
ATOM 736 O O . ARG A 1 95 ? 5.991 -5.901 3.900 1.00 82.94 95 ARG A O 1
ATOM 743 N N . ARG A 1 96 ? 7.448 -7.520 3.310 1.00 83.06 96 ARG A N 1
ATOM 744 C CA . ARG A 1 96 ? 8.639 -6.664 3.306 1.00 83.06 96 ARG A CA 1
ATOM 745 C C . ARG A 1 96 ? 8.768 -5.989 1.935 1.00 83.06 96 ARG A C 1
ATOM 747 O O . ARG A 1 96 ? 8.663 -6.690 0.931 1.00 83.06 96 ARG A O 1
ATOM 754 N N . PRO A 1 97 ? 8.950 -4.658 1.866 1.00 78.94 97 PRO A N 1
ATOM 755 C CA . PRO A 1 97 ? 9.222 -3.998 0.596 1.00 78.94 97 PRO A CA 1
ATOM 756 C C . PRO A 1 97 ? 10.587 -4.443 0.063 1.00 78.94 97 PRO A C 1
ATOM 758 O O . PRO A 1 97 ? 11.537 -4.576 0.834 1.00 78.94 97 PRO A O 1
ATOM 761 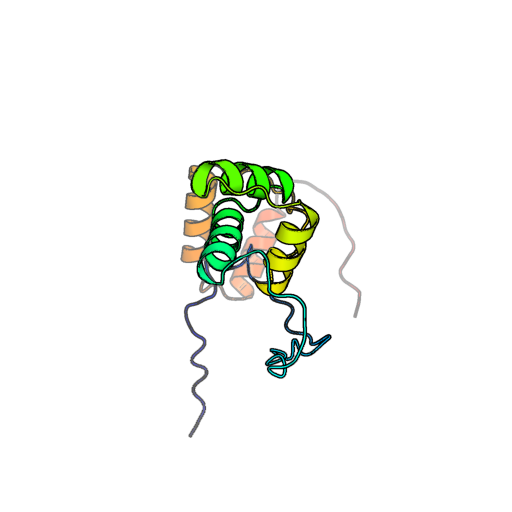N N . VAL A 1 98 ? 10.683 -4.643 -1.250 1.00 85.44 98 VAL A N 1
ATOM 762 C CA . VAL A 1 98 ? 11.966 -4.873 -1.923 1.00 85.44 98 VAL A CA 1
ATOM 763 C C . VAL A 1 98 ? 12.724 -3.549 -1.966 1.00 85.44 98 VAL A C 1
ATOM 765 O O . VAL A 1 98 ? 12.161 -2.515 -2.332 1.00 85.44 98 VAL A O 1
ATOM 768 N N . VAL A 1 99 ? 13.991 -3.570 -1.560 1.00 85.62 99 VAL A N 1
ATOM 769 C CA . VAL A 1 99 ? 14.871 -2.404 -1.654 1.00 85.62 99 VAL A CA 1
ATOM 770 C C . VAL A 1 99 ? 15.360 -2.304 -3.095 1.00 85.62 99 VAL A C 1
ATOM 772 O O . VAL A 1 99 ? 16.003 -3.219 -3.597 1.00 85.62 99 VAL A O 1
ATOM 775 N N . CYS A 1 100 ? 15.038 -1.201 -3.764 1.00 81.75 100 CYS A N 1
ATOM 776 C CA . CYS A 1 100 ? 15.459 -0.930 -5.135 1.00 81.75 100 CYS A CA 1
ATOM 777 C C . CYS A 1 100 ? 16.152 0.431 -5.228 1.00 81.75 100 CYS A C 1
ATOM 779 O O . CYS A 1 100 ? 15.761 1.380 -4.543 1.00 81.75 100 CYS A O 1
ATOM 781 N N . VAL A 1 101 ? 17.142 0.544 -6.119 1.00 87.12 101 VAL A N 1
ATOM 782 C CA . VAL A 1 101 ? 17.776 1.830 -6.436 1.00 87.12 101 VAL A CA 1
ATOM 783 C C . VAL A 1 101 ? 16.726 2.750 -7.074 1.00 87.12 101 VAL A C 1
ATOM 785 O O . VAL A 1 101 ? 16.076 2.345 -8.046 1.00 87.12 101 VAL A O 1
ATOM 788 N N . PRO A 1 102 ? 16.514 3.972 -6.552 1.00 83.44 102 PRO A N 1
ATOM 789 C CA . PRO A 1 102 ? 15.513 4.873 -7.101 1.00 83.44 102 PRO A CA 1
ATOM 790 C C . PRO A 1 102 ? 15.904 5.308 -8.518 1.00 83.44 102 PRO A C 1
ATOM 792 O O . PRO A 1 102 ? 16.896 5.998 -8.734 1.00 83.44 102 PRO A O 1
ATOM 795 N N . LEU A 1 103 ? 15.096 4.916 -9.505 1.00 87.38 103 LEU A N 1
ATOM 796 C CA . LEU A 1 103 ? 15.246 5.375 -10.885 1.00 87.38 103 LEU A CA 1
ATOM 797 C C . LEU A 1 103 ? 14.622 6.761 -11.050 1.00 87.38 103 LEU A C 1
ATOM 799 O O . LEU A 1 103 ? 13.416 6.926 -10.818 1.00 87.38 103 LEU A O 1
ATOM 803 N N . THR A 1 104 ? 15.426 7.719 -11.517 1.00 91.31 104 THR A N 1
ATOM 804 C CA . THR A 1 104 ? 14.953 9.029 -11.982 1.00 91.31 104 THR A CA 1
ATOM 805 C C . THR A 1 104 ? 14.028 8.862 -13.192 1.00 91.31 104 THR A C 1
ATOM 807 O O . THR A 1 104 ? 14.025 7.824 -13.862 1.00 91.31 104 THR A O 1
ATOM 810 N N . ARG A 1 105 ? 13.224 9.887 -13.502 1.00 92.31 105 ARG A N 1
ATOM 811 C CA . ARG A 1 105 ? 12.322 9.857 -14.667 1.00 92.31 105 ARG A CA 1
ATOM 812 C C . ARG A 1 105 ? 13.084 9.608 -15.974 1.00 92.31 105 ARG A C 1
ATOM 814 O O . ARG A 1 105 ? 12.637 8.785 -16.764 1.00 92.31 105 ARG A O 1
ATOM 821 N N . GLN A 1 106 ? 14.237 10.256 -16.147 1.00 91.69 106 GLN A N 1
ATOM 822 C CA . GLN A 1 106 ? 15.102 10.099 -17.321 1.00 91.69 106 GLN A CA 1
ATOM 823 C C . GLN A 1 106 ? 15.623 8.662 -17.464 1.00 91.69 106 GLN A C 1
ATOM 825 O O . GLN A 1 106 ? 15.571 8.089 -18.549 1.00 91.69 106 GLN A O 1
ATOM 830 N N . HIS A 1 107 ? 16.045 8.030 -16.363 1.00 88.06 107 HIS A N 1
ATOM 831 C CA . HIS A 1 107 ? 16.489 6.635 -16.407 1.00 88.06 107 HIS A CA 1
ATOM 832 C C . HIS A 1 107 ? 15.356 5.687 -16.814 1.00 88.06 107 HIS A C 1
ATOM 834 O O . HIS A 1 107 ? 15.589 4.727 -17.543 1.00 88.06 107 HIS A O 1
ATOM 840 N N . ARG A 1 108 ? 14.119 5.946 -16.367 1.00 90.31 108 ARG A N 1
ATOM 841 C CA . ARG A 1 108 ? 12.957 5.126 -16.748 1.00 90.31 108 ARG A CA 1
ATOM 842 C C . ARG A 1 108 ? 12.638 5.250 -18.233 1.00 90.31 108 ARG A C 1
ATOM 844 O O . ARG A 1 108 ? 12.378 4.233 -18.866 1.00 90.31 108 ARG A O 1
ATOM 851 N N . THR A 1 109 ? 12.661 6.466 -18.778 1.00 94.25 109 THR A N 1
ATOM 852 C CA . THR A 1 109 ? 12.384 6.694 -20.203 1.00 94.25 109 THR A CA 1
ATOM 853 C C . THR A 1 109 ? 13.460 6.075 -21.082 1.00 94.25 109 THR A C 1
ATOM 855 O O . THR A 1 109 ? 13.113 5.362 -22.015 1.00 94.25 109 THR A O 1
ATOM 858 N N . ALA A 1 110 ? 14.739 6.256 -20.736 1.00 92.69 110 ALA A N 1
ATOM 859 C CA . ALA A 1 110 ? 15.854 5.668 -21.477 1.00 92.69 110 ALA A CA 1
ATOM 860 C C . ALA A 1 110 ? 15.795 4.134 -21.472 1.00 92.69 110 ALA A C 1
ATOM 862 O O . ALA A 1 110 ? 15.877 3.512 -22.525 1.00 92.69 110 ALA A O 1
ATOM 863 N N . ARG A 1 111 ? 15.560 3.515 -20.304 1.00 90.31 111 ARG A N 1
ATOM 864 C CA . ARG A 1 111 ? 15.405 2.055 -20.203 1.00 90.31 111 ARG A CA 1
ATOM 865 C C . ARG A 1 111 ? 14.228 1.539 -21.026 1.00 90.31 111 ARG A C 1
ATOM 867 O O . ARG A 1 111 ? 14.371 0.542 -21.716 1.00 90.31 111 ARG A O 1
ATOM 874 N N . LEU A 1 112 ? 13.077 2.211 -20.963 1.00 91.94 112 LEU A N 1
ATOM 875 C CA . LEU A 1 112 ? 11.899 1.806 -21.730 1.00 91.94 112 LEU A CA 1
ATOM 876 C C . LEU A 1 112 ? 12.135 1.923 -23.238 1.00 91.94 112 LEU A C 1
ATOM 878 O O . LEU A 1 112 ? 11.731 1.036 -23.983 1.00 91.94 112 LEU A O 1
ATOM 882 N N . GLN A 1 113 ? 12.758 3.013 -23.679 1.00 92.88 113 GLN A N 1
ATOM 883 C CA . GLN A 1 113 ? 13.096 3.220 -25.081 1.00 92.88 113 GLN A CA 1
ATOM 884 C C . GLN A 1 113 ? 14.054 2.133 -25.573 1.00 92.88 113 GLN A C 1
ATOM 886 O O . GLN A 1 113 ? 13.756 1.477 -26.567 1.00 92.88 113 GLN A O 1
ATOM 891 N N . TRP A 1 114 ? 15.110 1.861 -24.807 1.00 89.38 114 TRP A N 1
ATOM 892 C CA . TRP A 1 114 ? 16.058 0.796 -25.104 1.00 89.38 114 TRP A CA 1
ATOM 893 C C . TRP A 1 114 ? 15.362 -0.570 -25.223 1.00 89.38 114 TRP A C 1
ATOM 895 O O . TRP A 1 114 ? 15.499 -1.244 -26.239 1.00 89.38 114 TRP A O 1
ATOM 905 N N . CYS A 1 115 ? 14.499 -0.936 -24.265 1.00 91.19 115 CYS A N 1
ATOM 906 C CA . CYS A 1 115 ? 13.723 -2.180 -24.345 1.00 91.19 115 CYS A CA 1
ATOM 907 C C . CYS A 1 115 ? 12.817 -2.257 -25.585 1.00 91.19 115 CYS A C 1
ATOM 909 O O . CYS A 1 115 ? 12.617 -3.344 -26.114 1.00 91.19 115 CYS A O 1
ATOM 911 N N . ARG A 1 116 ? 12.243 -1.137 -26.044 1.00 92.12 116 ARG A N 1
ATOM 912 C CA . ARG A 1 116 ? 11.379 -1.107 -27.238 1.00 92.12 116 ARG A CA 1
ATOM 913 C C . ARG A 1 116 ? 12.175 -1.280 -28.527 1.00 92.12 116 ARG A C 1
ATOM 915 O O . ARG A 1 116 ? 11.772 -2.059 -29.386 1.00 92.12 116 ARG A O 1
ATOM 922 N N . GLU A 1 117 ? 13.293 -0.570 -28.637 1.00 92.06 117 GLU A N 1
ATOM 923 C CA . GLU A 1 117 ? 14.220 -0.657 -29.771 1.00 92.06 117 GLU A CA 1
ATOM 924 C C . GLU A 1 117 ? 14.796 -2.074 -29.915 1.00 92.06 117 GLU A C 1
ATOM 926 O O . GLU A 1 117 ? 15.008 -2.546 -31.026 1.00 92.06 117 GLU A O 1
ATOM 931 N N . HIS A 1 118 ? 14.984 -2.768 -28.790 1.00 86.00 118 HIS A N 1
ATOM 932 C CA . HIS A 1 118 ? 15.672 -4.056 -28.719 1.00 86.00 118 HIS A CA 1
ATOM 933 C C . HIS A 1 118 ? 14.711 -5.236 -28.479 1.00 86.00 118 HIS A C 1
ATOM 935 O O . HIS A 1 118 ? 15.149 -6.336 -28.157 1.00 86.00 118 HIS A O 1
ATOM 941 N N . HIS A 1 119 ? 13.391 -5.042 -28.619 1.00 89.94 119 HIS A N 1
ATOM 942 C CA . HIS A 1 119 ? 12.417 -6.105 -28.316 1.00 89.94 119 HIS A CA 1
ATOM 943 C C . HIS A 1 119 ? 12.460 -7.280 -29.308 1.00 89.94 119 HIS A C 1
ATOM 945 O O . HIS A 1 119 ? 12.081 -8.387 -28.944 1.00 89.94 119 HIS A O 1
ATOM 951 N N . ASN A 1 120 ? 12.934 -7.028 -30.533 1.00 90.62 120 ASN A N 1
ATOM 952 C CA . ASN A 1 120 ? 13.045 -8.010 -31.618 1.00 90.62 120 ASN A CA 1
ATOM 953 C C . ASN A 1 120 ? 14.467 -8.549 -31.800 1.00 90.62 120 ASN A C 1
ATOM 955 O O . ASN A 1 120 ? 14.780 -9.123 -32.839 1.00 90.62 120 ASN A O 1
ATOM 959 N N . TRP A 1 121 ? 15.350 -8.318 -30.832 1.00 89.25 121 TRP A N 1
ATOM 960 C CA . TRP A 1 121 ? 16.722 -8.794 -30.922 1.00 89.25 121 TRP A CA 1
ATOM 961 C C . TRP A 1 121 ? 16.796 -10.314 -30.887 1.00 89.25 121 TRP A C 1
ATOM 963 O O . TRP A 1 121 ? 16.217 -10.964 -30.013 1.00 89.25 121 TRP A O 1
ATOM 973 N N . THR A 1 122 ? 17.551 -10.857 -31.835 1.00 89.31 122 THR A N 1
ATOM 974 C CA . THR A 1 122 ? 17.861 -12.282 -31.910 1.00 89.31 122 THR A CA 1
ATOM 975 C C . THR A 1 122 ? 18.976 -12.637 -30.926 1.00 89.31 122 THR A C 1
ATOM 977 O O . THR A 1 122 ? 19.694 -11.766 -30.434 1.00 89.31 122 THR A O 1
ATOM 980 N N . GLU A 1 123 ? 19.164 -13.923 -30.624 1.00 84.69 123 GLU A N 1
ATOM 981 C CA . GLU A 1 123 ? 20.242 -14.375 -29.726 1.00 84.69 123 GLU A CA 1
ATOM 982 C C . GLU A 1 123 ? 21.638 -13.912 -30.182 1.00 84.69 123 GLU A C 1
ATOM 984 O O . GLU A 1 123 ? 22.503 -13.633 -29.352 1.00 84.69 123 GLU A O 1
ATOM 989 N N . GLN A 1 124 ? 21.848 -13.770 -31.494 1.00 85.44 124 GLN A N 1
ATOM 990 C CA . GLN A 1 124 ? 23.098 -13.269 -32.066 1.00 85.44 124 GLN A CA 1
ATOM 991 C C . GLN A 1 124 ? 23.297 -11.772 -31.785 1.00 85.44 124 GLN A C 1
ATOM 993 O O . GLN A 1 124 ? 24.408 -11.356 -31.447 1.00 85.44 124 GLN A O 1
ATOM 998 N N . ASP A 1 125 ? 22.223 -10.978 -31.836 1.00 82.12 125 ASP A N 1
ATOM 999 C CA . ASP A 1 125 ? 22.247 -9.554 -31.480 1.00 82.12 125 ASP A CA 1
ATOM 1000 C C . ASP A 1 125 ? 22.541 -9.366 -29.983 1.00 82.12 125 ASP A C 1
ATOM 1002 O O . ASP A 1 125 ? 23.366 -8.532 -29.596 1.00 82.12 125 ASP A O 1
ATOM 1006 N N . TRP A 1 126 ? 21.942 -10.211 -29.134 1.00 84.62 126 TRP A N 1
ATOM 1007 C CA . TRP A 1 126 ? 22.228 -10.258 -27.697 1.00 84.62 126 TRP A CA 1
ATOM 1008 C C . TRP A 1 126 ? 23.685 -10.620 -27.407 1.00 84.62 126 TRP A C 1
ATOM 1010 O O . TRP A 1 126 ? 24.334 -9.958 -26.591 1.00 84.62 126 TRP A O 1
ATOM 1020 N N . ALA A 1 127 ? 24.220 -11.630 -28.100 1.00 81.44 127 ALA A N 1
ATOM 1021 C CA . ALA A 1 127 ? 25.618 -12.022 -27.983 1.00 81.44 127 ALA A CA 1
ATOM 1022 C C . ALA A 1 127 ? 26.548 -10.864 -28.380 1.00 81.44 127 ALA A C 1
ATOM 1024 O O . ALA A 1 127 ? 27.464 -10.521 -27.633 1.00 81.44 127 ALA A O 1
ATOM 1025 N N . PHE A 1 128 ? 26.286 -10.191 -29.503 1.00 81.56 128 PHE A N 1
ATOM 1026 C CA . PHE A 1 128 ? 27.091 -9.056 -29.958 1.00 81.56 128 PHE A CA 1
ATOM 1027 C C . PHE A 1 128 ? 27.075 -7.876 -28.971 1.00 81.56 128 PHE A C 1
ATOM 1029 O O . PHE A 1 128 ? 28.122 -7.301 -28.648 1.00 81.56 128 PHE A O 1
ATOM 1036 N N . ALA A 1 129 ? 25.907 -7.535 -28.425 1.00 78.00 129 ALA A N 1
ATOM 1037 C CA . ALA A 1 129 ? 25.784 -6.482 -27.422 1.00 78.00 129 ALA A CA 1
ATOM 1038 C C . ALA A 1 129 ? 26.501 -6.820 -26.107 1.00 78.00 129 ALA A C 1
ATOM 1040 O O . ALA A 1 129 ? 27.065 -5.931 -25.469 1.00 78.00 129 ALA A O 1
ATOM 1041 N N . TYR A 1 130 ? 26.534 -8.095 -25.722 1.00 76.56 130 TYR A N 1
ATOM 1042 C CA . TYR A 1 130 ? 27.315 -8.560 -24.579 1.00 7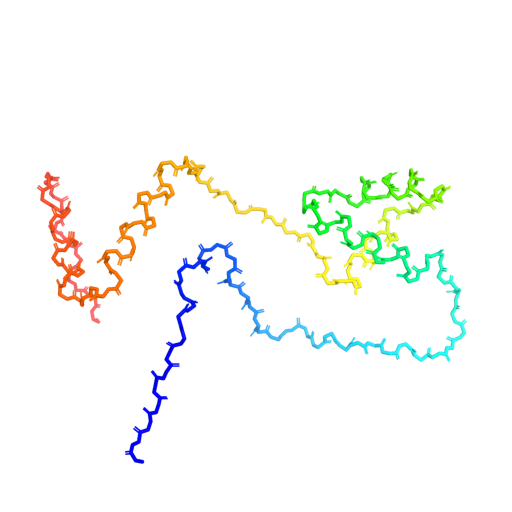6.56 130 TYR A CA 1
ATOM 1043 C C . TYR A 1 130 ? 28.827 -8.448 -24.841 1.00 76.56 130 TYR A C 1
ATOM 1045 O O . TYR A 1 130 ? 29.559 -7.861 -24.041 1.00 76.56 130 TYR A O 1
ATOM 1053 N N . TYR A 1 131 ? 29.299 -8.919 -26.000 1.00 68.06 131 TYR A N 1
ATOM 1054 C CA . TYR A 1 131 ? 30.719 -8.873 -26.365 1.00 68.06 131 TYR A CA 1
ATOM 1055 C C . TYR A 1 131 ? 31.262 -7.449 -26.544 1.00 68.06 131 TYR A C 1
ATOM 1057 O O . TYR A 1 131 ? 32.424 -7.189 -26.226 1.00 68.06 131 TYR A O 1
ATOM 1065 N N . SER A 1 132 ? 30.443 -6.512 -27.027 1.00 67.69 132 SER A N 1
ATOM 1066 C CA . SER A 1 132 ? 30.845 -5.105 -27.169 1.00 67.69 132 SER A CA 1
ATOM 1067 C C . SER A 1 132 ? 31.038 -4.394 -25.822 1.00 67.69 132 SER A C 1
ATOM 1069 O O . SER A 1 132 ? 31.909 -3.532 -25.717 1.00 67.69 132 SER A O 1
ATOM 1071 N N . GLN A 1 133 ? 30.324 -4.805 -24.767 1.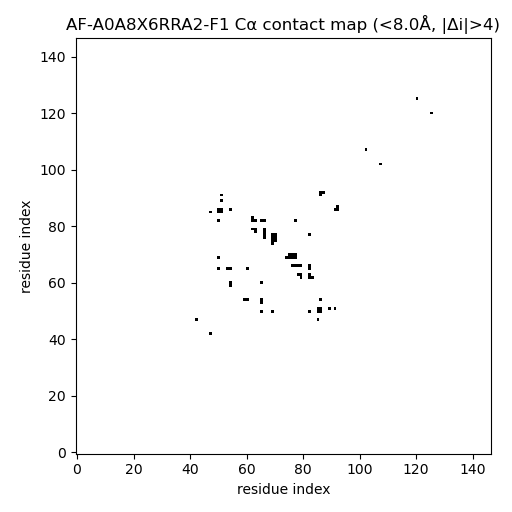00 62.84 133 GLN A N 1
ATOM 1072 C CA . GLN A 1 133 ? 30.495 -4.270 -23.407 1.00 62.84 133 GLN A CA 1
ATOM 1073 C C . GLN A 1 133 ? 31.752 -4.794 -22.695 1.00 62.84 133 GLN A C 1
ATOM 1075 O O . GLN A 1 133 ? 32.256 -4.145 -21.782 1.00 62.84 133 GLN A O 1
ATOM 1080 N N . MET A 1 134 ? 32.299 -5.934 -23.127 1.00 56.75 134 MET A N 1
ATOM 1081 C CA . MET A 1 134 ? 33.530 -6.521 -22.575 1.00 56.75 134 MET A CA 1
ATOM 1082 C C . MET A 1 134 ? 34.831 -5.907 -23.130 1.00 56.75 134 MET A C 1
ATOM 1084 O O . MET A 1 134 ? 35.918 -6.310 -22.717 1.00 56.75 134 MET A O 1
ATOM 1088 N N . ARG A 1 135 ? 34.771 -4.924 -24.043 1.00 52.28 135 ARG A N 1
ATOM 1089 C CA . ARG A 1 135 ? 35.957 -4.304 -24.671 1.00 52.28 135 ARG A CA 1
ATOM 1090 C C . ARG A 1 135 ? 36.396 -2.973 -24.047 1.00 52.28 135 ARG A C 1
ATOM 1092 O O . ARG A 1 135 ? 36.781 -2.050 -24.757 1.00 52.28 135 ARG A O 1
ATOM 1099 N N . VAL A 1 136 ? 36.441 -2.896 -22.719 1.00 48.28 136 VAL A N 1
ATOM 1100 C CA . VAL A 1 136 ? 37.268 -1.893 -22.028 1.00 48.28 136 VAL A CA 1
ATOM 1101 C C . VAL A 1 136 ? 37.934 -2.541 -20.808 1.00 48.28 136 VAL A C 1
ATOM 1103 O O . VAL A 1 136 ? 37.313 -2.689 -19.765 1.00 48.28 136 VAL A O 1
ATOM 1106 N N . GLY A 1 137 ? 39.203 -2.939 -20.957 1.00 40.78 137 GLY A N 1
ATOM 1107 C CA . GLY A 1 137 ? 40.114 -3.239 -19.842 1.00 40.78 137 GLY A CA 1
ATOM 1108 C C . GLY A 1 137 ? 40.071 -4.654 -19.238 1.00 40.78 137 GLY A C 1
ATOM 1109 O O . GLY A 1 137 ? 39.352 -4.906 -18.286 1.00 40.78 137 GLY A O 1
ATOM 1110 N N . SER A 1 138 ? 40.960 -5.518 -19.736 1.00 43.78 138 SER A N 1
ATOM 1111 C CA . SER A 1 138 ? 41.799 -6.464 -18.973 1.00 43.78 138 SER A CA 1
ATOM 1112 C C . SER A 1 138 ? 41.187 -7.433 -17.932 1.00 43.78 138 SER A C 1
ATOM 1114 O O . SER A 1 138 ? 40.886 -7.065 -16.805 1.00 43.78 138 SER A O 1
ATOM 1116 N N . VAL A 1 139 ? 41.301 -8.726 -18.287 1.00 44.75 139 VAL A N 1
ATOM 1117 C CA . VAL A 1 139 ? 41.505 -9.925 -17.435 1.00 44.75 139 VAL A CA 1
ATOM 1118 C C . VAL A 1 139 ? 40.285 -10.482 -16.682 1.00 44.75 139 VAL A C 1
ATOM 1120 O O . VAL A 1 139 ? 39.962 -10.048 -15.586 1.00 44.75 139 VAL A O 1
ATOM 1123 N N . CYS A 1 140 ? 39.732 -11.599 -17.176 1.00 36.00 140 CYS A N 1
ATOM 1124 C CA . CYS A 1 140 ? 39.960 -12.899 -16.526 1.00 36.00 140 CYS A CA 1
ATOM 1125 C C . CYS A 1 140 ? 39.585 -14.070 -17.451 1.00 36.00 140 CYS A C 1
ATOM 1127 O O . CYS A 1 140 ? 38.454 -14.205 -17.909 1.00 36.00 140 CYS A O 1
ATOM 1129 N N . HIS A 1 141 ? 40.571 -14.924 -17.712 1.00 43.00 141 HIS A N 1
ATOM 1130 C CA . HIS A 1 141 ? 40.431 -16.221 -18.361 1.00 43.00 141 HIS A CA 1
ATOM 1131 C C . HIS A 1 141 ? 39.919 -17.219 -17.311 1.00 43.00 141 HIS A C 1
ATOM 1133 O O . HIS A 1 141 ? 40.683 -17.601 -16.422 1.00 43.00 141 HIS A O 1
ATOM 1139 N N . ARG A 1 142 ? 38.637 -17.594 -17.392 1.00 46.62 142 ARG A N 1
ATOM 1140 C CA . ARG A 1 142 ? 38.025 -18.873 -16.963 1.00 46.62 142 ARG A CA 1
ATOM 1141 C C . ARG A 1 142 ? 36.550 -18.637 -16.673 1.00 46.62 142 ARG A C 1
ATOM 1143 O O . ARG A 1 142 ? 36.229 -17.985 -15.693 1.00 46.62 142 ARG A O 1
ATOM 1150 N N . ILE A 1 143 ? 35.701 -19.164 -17.546 1.00 41.56 143 ILE A N 1
ATOM 1151 C CA . ILE A 1 143 ? 34.473 -19.947 -17.302 1.00 41.56 143 ILE A CA 1
ATOM 1152 C C . ILE A 1 143 ? 33.947 -20.219 -18.721 1.00 41.56 143 ILE A C 1
ATOM 1154 O O . ILE A 1 143 ? 32.973 -19.653 -19.198 1.00 41.56 143 ILE A O 1
ATOM 1158 N N . VAL A 1 144 ? 34.702 -21.021 -19.461 1.00 43.31 144 VAL A N 1
ATOM 1159 C CA . VAL A 1 144 ? 34.147 -21.841 -20.533 1.00 43.31 144 VAL A CA 1
ATOM 1160 C C . VAL A 1 144 ? 34.640 -23.217 -20.142 1.00 43.31 144 VAL A C 1
ATOM 1162 O O . VAL A 1 144 ? 35.827 -23.470 -20.278 1.00 43.31 144 VAL A O 1
ATOM 1165 N N . ASP A 1 145 ? 33.803 -23.926 -19.387 1.00 36.06 145 ASP A N 1
ATOM 1166 C CA . ASP A 1 145 ? 33.769 -25.384 -19.208 1.00 36.06 145 ASP A CA 1
ATOM 1167 C C . ASP A 1 145 ? 32.987 -25.701 -17.929 1.00 36.06 145 ASP A C 1
ATOM 1169 O O . ASP A 1 145 ? 33.525 -25.805 -16.829 1.00 36.06 145 ASP A O 1
ATOM 1173 N N . ALA A 1 146 ? 31.674 -25.822 -18.092 1.00 33.41 146 ALA A N 1
ATOM 1174 C CA . ALA A 1 146 ? 30.838 -26.656 -17.241 1.00 33.41 146 ALA A CA 1
ATOM 1175 C C . ALA A 1 146 ? 29.673 -27.139 -18.110 1.00 33.41 146 ALA A C 1
ATOM 1177 O O . ALA A 1 146 ? 28.608 -26.523 -18.167 1.00 33.41 146 ALA A O 1
ATOM 1178 N N . LYS A 1 147 ? 29.971 -28.187 -18.875 1.00 38.03 147 LYS A N 1
ATOM 1179 C CA . LYS A 1 147 ? 28.995 -29.135 -19.396 1.00 38.03 147 LYS A CA 1
ATOM 1180 C C . LYS A 1 147 ? 28.771 -30.202 -18.330 1.00 38.03 147 LYS A C 1
ATOM 1182 O O . LYS A 1 147 ? 29.770 -30.537 -17.655 1.00 38.03 147 LYS A O 1
#

Radius of gyration: 25.3 Å; Cα contacts (8 Å, |Δi|>4): 42; chains: 1; bounding box: 67×39×58 Å

pLDDT: mean 72.06, std 23.99, range [27.11, 95.5]

InterPro domains:
  IPR002492 Transposase, Tc1-like [PF01498] (48-120)

Secondary structure (DSSP, 8-state):
--------S--SS-SSS-------S---------S-SPPPPSS-HHHHHHHHHHHHH-TT--HHHHHHHHHHHHS----HHHHHHHHHHTT----PPPP-----HHHHHHHHHHHHHTTT--HHHHHHHHHHHT-SS----------

Mean predicted aligned error: 15.93 Å

Sequence (147 aa):
MDEEANFPIAASVLWNNLYIDDVLCGAATLERRRHGGGRVRSTTPAEDRYIVLSAKRNRRTTAQQVANQFLAASGKQISRKTVARRLRGGGLYARRPVVCVPLTRQHRTARLQWCREHHNWTEQDWAFAYYSQMRVGSVCHRIVDAK